Protein AF-A0A656YXW4-F1 (afdb_monomer_lite)

Foldseek 3Di:
DPPPDDDDFVNQQVVCVPVDDPVPRDPTDDDDPDFDADPVRHRDVVVVCVVVCVVPPDDDD

Secondary structure (DSSP, 8-state):
-----PPPHHHHHHHTBTTB-TTTS-S-----SS--B-TTSSB-HHHHHHHHHTT-S----

Organism: NCBI:txid1698269

Radius of gyration: 15.21 Å; chains: 1; bounding box: 34×28×38 Å

pLDDT: mean 88.82, std 11.05, range [46.06, 96.56]

Sequence (61 aa):
MVPEKKVSEEEIIDYCRGKLADYERPKSVDFVDDLPKTTYGKIDKKTLREPYWKGEEREIH

Structure (mmCIF, N/CA/C/O backbone):
data_AF-A0A656YXW4-F1
#
_entry.id   AF-A0A656YXW4-F1
#
loop_
_atom_site.group_PDB
_atom_site.id
_atom_site.type_symbol
_atom_site.label_atom_id
_atom_site.label_alt_id
_atom_site.label_comp_id
_atom_site.label_asym_id
_atom_site.label_entity_id
_atom_site.label_seq_id
_atom_site.pdbx_PDB_ins_code
_atom_site.Cartn_x
_atom_site.Cartn_y
_atom_site.Cartn_z
_atom_site.occupancy
_atom_site.B_iso_or_equiv
_atom_site.auth_seq_id
_atom_site.auth_comp_id
_atom_site.auth_asym_id
_atom_site.auth_atom_id
_atom_site.pdbx_PDB_model_num
ATOM 1 N N . MET A 1 1 ? -13.693 8.430 25.268 1.00 46.06 1 MET A N 1
ATOM 2 C CA . MET A 1 1 ? -12.598 7.511 24.901 1.00 46.06 1 MET A CA 1
ATOM 3 C C . MET A 1 1 ? -13.040 6.803 23.634 1.00 46.06 1 MET A C 1
ATOM 5 O O . MET A 1 1 ? -14.023 6.077 23.688 1.00 46.06 1 MET A O 1
ATOM 9 N N . VAL A 1 2 ? -12.446 7.133 22.487 1.00 54.66 2 VAL A N 1
ATOM 10 C CA . VAL A 1 2 ? -12.750 6.433 21.229 1.00 54.66 2 VAL A CA 1
ATOM 11 C C . VAL A 1 2 ? -11.979 5.113 21.283 1.00 54.66 2 VAL A C 1
ATOM 13 O O . VAL A 1 2 ? -10.781 5.168 21.552 1.00 54.66 2 VAL A O 1
ATOM 16 N N . PRO A 1 3 ? -12.619 3.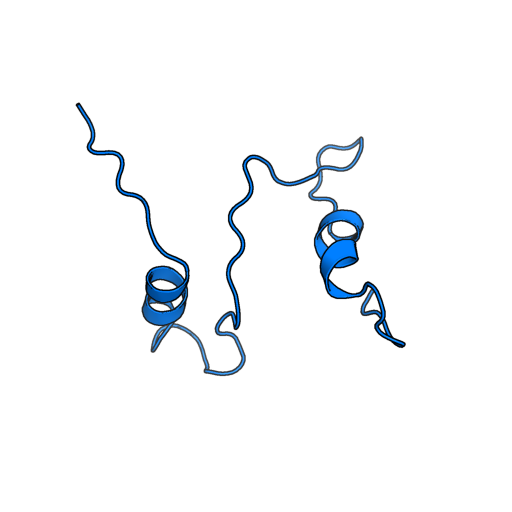943 21.126 1.00 54.66 3 PRO A N 1
ATOM 17 C CA . PRO A 1 3 ? -11.882 2.687 21.087 1.00 54.66 3 PRO A CA 1
ATOM 18 C C . PRO A 1 3 ? -10.927 2.710 19.888 1.00 54.66 3 PRO A C 1
ATOM 20 O O . PRO A 1 3 ? -11.355 2.993 18.767 1.00 54.66 3 PRO A O 1
ATOM 23 N N . GLU A 1 4 ? -9.642 2.433 20.119 1.0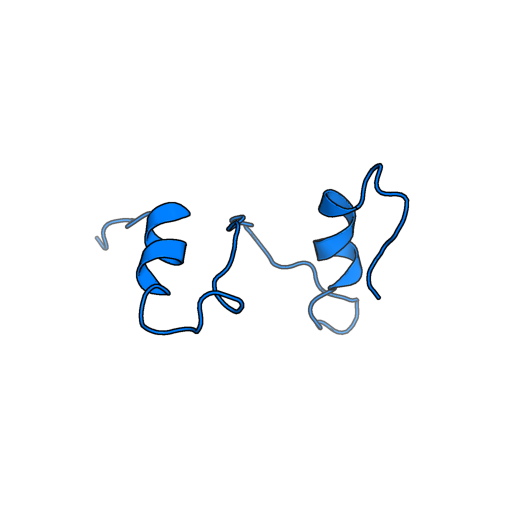0 65.06 4 GLU A N 1
ATOM 24 C CA . GLU A 1 4 ? -8.658 2.201 19.057 1.00 65.06 4 GLU A CA 1
ATOM 25 C C . GLU A 1 4 ? -9.052 0.934 18.295 1.00 65.06 4 GLU A C 1
ATOM 27 O O . GLU A 1 4 ? -8.648 -0.182 18.623 1.00 65.06 4 GLU A O 1
ATOM 32 N N . LYS A 1 5 ? -9.910 1.096 17.289 1.00 70.94 5 LYS A N 1
ATOM 33 C CA . LYS A 1 5 ? -10.283 0.010 16.395 1.00 70.94 5 LYS A CA 1
ATOM 34 C C . LYS A 1 5 ? -9.142 -0.186 15.401 1.00 70.94 5 LYS A C 1
ATOM 36 O O . LYS A 1 5 ? -9.025 0.559 14.433 1.00 70.94 5 LYS A O 1
ATOM 41 N N . LYS A 1 6 ? -8.287 -1.171 15.671 1.00 84.12 6 LYS A N 1
ATOM 42 C CA . LYS A 1 6 ? -7.300 -1.658 14.702 1.00 84.12 6 LYS A CA 1
ATOM 43 C C . LYS A 1 6 ? -8.024 -2.541 13.689 1.00 84.12 6 LYS A C 1
ATOM 45 O O . LYS A 1 6 ? -8.835 -3.372 14.089 1.00 84.12 6 LYS A O 1
ATOM 50 N N . VAL A 1 7 ? -7.766 -2.307 12.408 1.00 91.75 7 VAL A N 1
ATOM 51 C CA . VAL A 1 7 ? -8.298 -3.093 11.2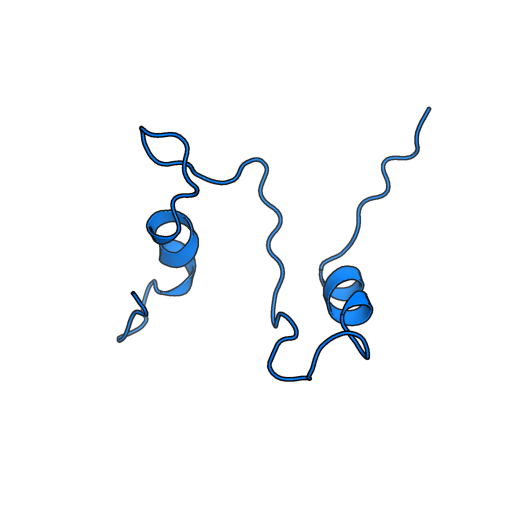89 1.00 91.75 7 VAL A CA 1
ATOM 52 C C . VAL A 1 7 ? -7.196 -4.013 10.774 1.00 91.75 7 VAL A C 1
ATOM 54 O O . VAL A 1 7 ? -6.032 -3.609 10.756 1.00 91.75 7 VAL A O 1
ATOM 57 N N . SER A 1 8 ? -7.539 -5.241 10.396 1.00 94.75 8 SER A N 1
ATOM 58 C CA . SER A 1 8 ? -6.592 -6.178 9.791 1.00 94.75 8 SER A CA 1
ATOM 59 C C . SER A 1 8 ? -6.484 -5.999 8.272 1.00 94.75 8 SER A C 1
ATOM 61 O O . SER A 1 8 ? -7.333 -5.385 7.623 1.00 94.75 8 SER A O 1
ATOM 63 N N . GLU A 1 9 ? -5.430 -6.567 7.688 1.00 95.44 9 GLU A N 1
ATOM 64 C CA . GLU A 1 9 ? -5.274 -6.692 6.235 1.00 95.44 9 GLU A CA 1
ATOM 65 C C . GLU A 1 9 ? -6.457 -7.444 5.600 1.00 95.44 9 GLU A C 1
ATOM 67 O O . GLU A 1 9 ? -7.046 -6.971 4.626 1.00 95.44 9 GLU A O 1
ATOM 72 N N . GLU A 1 10 ? -6.849 -8.577 6.189 1.00 95.56 10 GLU A N 1
ATOM 73 C CA . GLU A 1 10 ? -7.958 -9.410 5.708 1.00 95.56 10 GLU A CA 1
ATOM 74 C C . GLU A 1 10 ? -9.279 -8.638 5.697 1.00 95.56 10 GLU A C 1
ATOM 76 O O . GLU A 1 10 ? -10.017 -8.703 4.717 1.00 95.56 10 GLU A O 1
ATOM 81 N N . GLU A 1 11 ? -9.552 -7.846 6.739 1.00 95.50 11 GLU A N 1
ATOM 82 C CA . GLU A 1 11 ? -10.756 -7.015 6.816 1.00 95.50 11 GLU A CA 1
ATOM 83 C C . GLU A 1 11 ? -10.815 -5.980 5.682 1.00 95.50 11 GLU A C 1
ATOM 85 O O . GLU A 1 11 ? -11.890 -5.729 5.133 1.00 95.50 11 GLU A O 1
ATOM 90 N N . ILE A 1 12 ? -9.676 -5.392 5.296 1.00 94.94 12 ILE A N 1
ATOM 91 C CA . ILE A 1 12 ? -9.609 -4.433 4.182 1.00 94.94 12 ILE A CA 1
ATOM 92 C C . ILE A 1 12 ? -9.828 -5.144 2.842 1.00 94.94 12 ILE A C 1
ATOM 94 O O . ILE A 1 12 ? -10.604 -4.668 2.009 1.00 94.94 12 ILE A O 1
ATOM 98 N N . ILE A 1 13 ? -9.178 -6.290 2.631 1.00 95.50 13 ILE A N 1
ATOM 99 C CA . ILE A 1 13 ? -9.318 -7.073 1.397 1.00 95.50 13 ILE A CA 1
ATOM 100 C C . ILE A 1 13 ? -10.763 -7.571 1.240 1.00 95.50 13 ILE A C 1
ATOM 102 O O . ILE A 1 13 ? -11.348 -7.453 0.158 1.00 95.50 13 ILE A O 1
ATOM 106 N N . ASP A 1 14 ? -11.372 -8.072 2.315 1.00 95.38 14 ASP A N 1
ATOM 107 C CA . ASP A 1 14 ? -12.757 -8.541 2.313 1.00 95.38 14 ASP A CA 1
ATOM 108 C C . ASP A 1 14 ? -13.760 -7.403 2.160 1.00 95.38 14 ASP A C 1
ATOM 110 O O . ASP A 1 14 ? -14.766 -7.569 1.469 1.00 95.38 14 ASP A O 1
ATOM 114 N N . TYR A 1 15 ? -13.469 -6.218 2.697 1.00 95.12 15 TYR A N 1
ATOM 115 C CA . TYR A 1 15 ? -14.285 -5.033 2.447 1.00 95.12 15 TYR A CA 1
ATOM 116 C C . TYR A 1 15 ? -14.358 -4.674 0.952 1.00 95.12 15 TYR A C 1
ATOM 118 O O . TYR A 1 15 ? -15.401 -4.224 0.468 1.00 95.12 15 TYR A O 1
ATOM 126 N N . CYS A 1 16 ? -13.280 -4.905 0.196 1.00 96.25 16 CYS A N 1
ATOM 127 C CA . CYS A 1 16 ? -13.2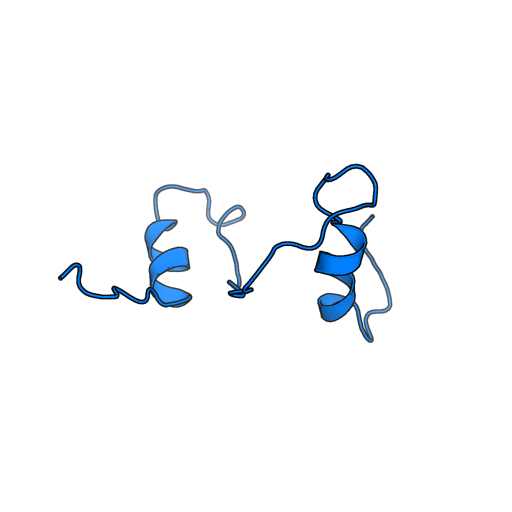51 -4.710 -1.255 1.00 96.25 16 CYS A CA 1
ATOM 128 C C . CYS A 1 16 ? -14.036 -5.784 -2.034 1.00 96.25 16 CYS A C 1
ATOM 130 O O . CYS A 1 16 ? -14.365 -5.568 -3.206 1.00 96.25 16 CYS A O 1
ATOM 132 N N . ARG A 1 17 ? -14.367 -6.927 -1.418 1.00 93.12 17 ARG A N 1
ATOM 133 C CA . ARG A 1 17 ? -15.101 -8.022 -2.068 1.00 93.12 17 ARG A CA 1
ATOM 134 C C . ARG A 1 17 ? -16.507 -7.564 -2.464 1.00 93.12 17 ARG A C 1
ATOM 136 O O . ARG A 1 17 ? -17.267 -7.043 -1.654 1.00 93.12 17 ARG A O 1
ATOM 143 N N . GLY A 1 18 ? -16.853 -7.734 -3.740 1.00 92.44 18 GLY A N 1
ATOM 144 C CA . GLY A 1 18 ? -18.139 -7.289 -4.293 1.00 92.44 18 GLY A CA 1
ATOM 145 C C . GLY A 1 18 ? -18.271 -5.772 -4.494 1.00 92.44 18 GLY A C 1
ATOM 146 O O . GLY A 1 18 ? -19.305 -5.327 -4.985 1.00 92.44 18 GLY A O 1
ATOM 147 N N . LYS A 1 19 ? -17.247 -4.976 -4.143 1.00 96.12 19 LYS A N 1
ATOM 148 C CA . LYS A 1 19 ? -17.160 -3.535 -4.457 1.00 96.12 19 LYS A CA 1
ATOM 149 C C . LYS A 1 19 ? -16.233 -3.244 -5.631 1.00 96.12 19 LYS A C 1
ATOM 151 O O . LYS A 1 19 ? -16.459 -2.278 -6.350 1.00 96.12 19 LYS A O 1
ATOM 156 N N . LEU A 1 20 ? -15.196 -4.059 -5.784 1.00 95.94 20 LEU A N 1
ATOM 157 C CA . LEU A 1 20 ? -14.217 -3.991 -6.862 1.00 95.94 20 LEU A CA 1
ATOM 158 C C . LEU A 1 20 ? -14.274 -5.273 -7.691 1.00 95.94 20 LEU A C 1
ATOM 160 O O . LEU A 1 20 ? -14.666 -6.328 -7.177 1.00 95.94 20 LEU A O 1
ATOM 164 N N . ALA A 1 21 ? -13.855 -5.194 -8.955 1.00 95.81 21 ALA A N 1
ATOM 165 C CA . ALA A 1 21 ? -13.600 -6.399 -9.730 1.00 95.81 21 ALA A CA 1
ATOM 166 C C . ALA A 1 21 ? -12.446 -7.197 -9.096 1.00 95.81 21 ALA A C 1
ATOM 168 O O . ALA A 1 21 ? -11.558 -6.630 -8.456 1.00 95.81 21 ALA A O 1
ATOM 169 N N . ASP A 1 22 ? -12.423 -8.518 -9.292 1.00 92.50 22 ASP A N 1
ATOM 170 C CA . ASP A 1 22 ? -11.429 -9.386 -8.643 1.00 92.50 22 ASP A CA 1
ATOM 171 C C . ASP A 1 22 ? -9.975 -9.004 -8.968 1.00 92.50 22 ASP A C 1
ATOM 173 O O . ASP A 1 22 ? -9.095 -9.202 -8.134 1.00 92.50 22 ASP A O 1
ATOM 177 N N . TYR A 1 23 ? -9.719 -8.427 -10.147 1.00 93.31 23 TYR A N 1
ATOM 178 C CA . TYR A 1 23 ? -8.383 -7.980 -10.554 1.00 93.31 23 TYR A CA 1
ATOM 179 C C . TYR A 1 23 ? -7.971 -6.621 -9.960 1.00 93.31 23 TYR A C 1
ATOM 181 O O . TYR A 1 23 ? -6.788 -6.290 -9.983 1.00 93.31 23 TYR A O 1
ATOM 189 N N . GLU A 1 24 ? -8.919 -5.835 -9.445 1.00 94.44 24 GLU A N 1
ATOM 190 C CA . GLU A 1 24 ? -8.668 -4.535 -8.803 1.00 94.44 24 GLU A CA 1
ATOM 191 C C . GLU A 1 24 ? -8.521 -4.662 -7.286 1.00 94.44 24 GLU A C 1
ATOM 193 O O . GLU A 1 24 ? -8.024 -3.749 -6.626 1.00 94.44 24 GLU A O 1
ATOM 198 N N . ARG A 1 25 ? -8.965 -5.789 -6.715 1.00 95.56 25 ARG A N 1
ATOM 199 C CA . ARG A 1 25 ? -8.841 -6.052 -5.284 1.00 95.56 25 ARG A CA 1
ATOM 200 C C . ARG A 1 25 ? -7.355 -6.152 -4.899 1.00 95.56 25 ARG A C 1
ATOM 202 O O . ARG A 1 25 ? -6.608 -6.877 -5.564 1.00 95.56 25 ARG A O 1
ATOM 209 N N . PRO A 1 26 ? -6.917 -5.478 -3.817 1.00 95.50 26 PRO A N 1
ATOM 210 C CA . PRO A 1 26 ? -5.555 -5.631 -3.324 1.00 95.50 26 PRO A CA 1
ATOM 211 C C . PRO A 1 26 ? -5.274 -7.089 -2.949 1.00 95.50 26 PRO A C 1
ATOM 213 O O . PRO A 1 26 ? -6.143 -7.795 -2.434 1.00 95.50 26 PRO A O 1
ATOM 216 N N . LYS A 1 27 ? -4.047 -7.538 -3.224 1.00 93.44 27 LYS A N 1
ATOM 217 C CA . LYS A 1 27 ? -3.562 -8.869 -2.829 1.00 93.44 27 LYS A CA 1
ATOM 218 C C . LYS A 1 27 ? -2.893 -8.866 -1.459 1.00 93.44 27 LYS A C 1
ATOM 220 O O . LYS A 1 27 ? -2.847 -9.913 -0.828 1.00 93.44 27 LYS A O 1
ATOM 225 N N . SER A 1 28 ? -2.388 -7.711 -1.044 1.00 94.69 28 SER A N 1
ATOM 226 C CA . SER A 1 28 ? -1.822 -7.475 0.275 1.00 94.69 28 SER A CA 1
ATOM 227 C C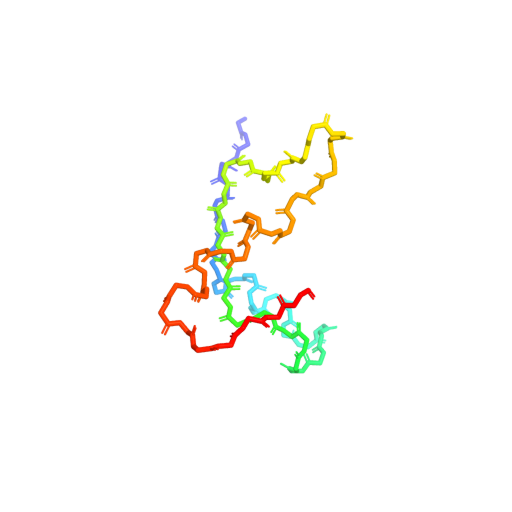 . SER A 1 28 ? -2.081 -6.036 0.717 1.00 94.69 28 SER A C 1
ATOM 229 O O . SER A 1 28 ? -2.360 -5.167 -0.121 1.00 94.69 28 SER A O 1
ATOM 231 N N . VAL A 1 29 ? -2.000 -5.788 2.023 1.00 95.06 29 VAL A N 1
ATOM 232 C CA . VAL A 1 29 ? -2.108 -4.454 2.624 1.00 95.06 29 VAL A CA 1
ATOM 233 C C . VAL A 1 29 ? -1.042 -4.275 3.696 1.00 95.06 29 VAL A C 1
ATOM 235 O O . VAL A 1 29 ? -1.099 -4.894 4.753 1.00 95.06 29 VAL A O 1
ATOM 238 N N . ASP A 1 30 ? -0.120 -3.350 3.448 1.00 93.94 30 ASP A N 1
ATOM 239 C CA . ASP A 1 30 ? 0.887 -2.938 4.418 1.00 93.94 30 ASP A CA 1
ATOM 240 C C . ASP A 1 30 ? 0.460 -1.648 5.125 1.00 93.94 30 ASP A C 1
ATOM 242 O O . ASP A 1 30 ? 0.063 -0.663 4.494 1.00 93.94 30 ASP A O 1
ATOM 246 N N . PHE A 1 31 ? 0.561 -1.645 6.453 1.00 93.31 31 PHE A N 1
ATOM 247 C CA . PHE A 1 31 ? 0.304 -0.470 7.279 1.00 93.31 31 PHE A CA 1
ATOM 248 C C . PHE A 1 31 ? 1.621 0.243 7.573 1.00 93.31 31 PHE A C 1
ATOM 250 O O . PHE A 1 31 ? 2.561 -0.359 8.089 1.00 93.31 31 PHE A O 1
ATOM 257 N N . VAL A 1 32 ? 1.675 1.537 7.266 1.00 91.38 32 VAL A N 1
ATOM 258 C CA . VAL A 1 32 ? 2.843 2.395 7.499 1.00 91.38 32 VAL A CA 1
ATOM 259 C C . VAL A 1 32 ? 2.443 3.605 8.332 1.00 91.38 32 VAL A C 1
ATOM 261 O O . VAL A 1 32 ? 1.324 4.103 8.202 1.00 91.38 32 VAL A O 1
ATOM 264 N N . ASP A 1 33 ? 3.360 4.091 9.168 1.00 90.81 33 ASP A N 1
ATOM 265 C CA . ASP A 1 33 ? 3.113 5.262 10.018 1.00 90.81 33 ASP A CA 1
ATOM 266 C C . ASP A 1 33 ? 2.988 6.561 9.202 1.00 90.81 33 ASP A C 1
ATOM 268 O O . ASP A 1 33 ? 2.205 7.444 9.550 1.00 90.81 33 ASP A O 1
ATOM 272 N N . ASP A 1 34 ? 3.734 6.676 8.098 1.00 93.00 34 ASP A N 1
ATOM 273 C CA . ASP A 1 34 ? 3.629 7.784 7.145 1.00 93.00 34 ASP A CA 1
ATOM 274 C C . ASP A 1 34 ? 3.938 7.312 5.719 1.00 93.00 34 ASP A C 1
ATOM 276 O O . ASP A 1 34 ? 4.727 6.391 5.491 1.00 93.00 34 ASP A O 1
ATOM 280 N N . LEU A 1 35 ? 3.311 7.967 4.742 1.00 94.50 35 LEU A N 1
ATOM 281 C CA . LEU A 1 35 ? 3.607 7.739 3.332 1.00 94.50 35 LEU A CA 1
ATOM 282 C C . LEU A 1 35 ? 4.830 8.572 2.934 1.00 94.50 35 LEU A C 1
ATOM 284 O O . LEU A 1 35 ? 4.772 9.798 3.063 1.00 94.50 35 LEU A O 1
ATOM 288 N N . PRO A 1 36 ? 5.890 7.962 2.367 1.00 94.25 36 PRO A N 1
ATOM 289 C CA . PRO A 1 36 ? 7.072 8.698 1.960 1.00 94.25 36 PRO A CA 1
ATOM 290 C C . PRO A 1 36 ? 6.688 9.735 0.908 1.00 94.25 36 PRO A C 1
ATOM 292 O O . PRO A 1 36 ? 5.887 9.486 -0.002 1.00 94.25 36 PRO A O 1
ATOM 295 N N . LYS A 1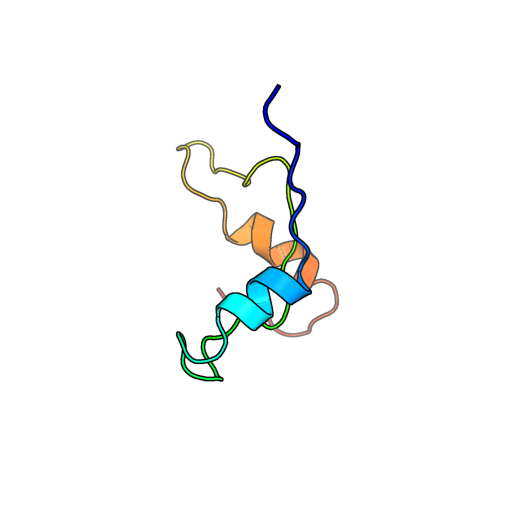 37 ? 7.264 10.925 1.045 1.00 96.56 37 LYS A N 1
ATOM 296 C CA . LYS A 1 37 ? 7.011 12.061 0.165 1.00 96.56 37 LYS A CA 1
ATOM 297 C C . LYS A 1 37 ? 8.314 12.549 -0.444 1.00 96.56 37 LYS A C 1
ATOM 299 O O . LYS A 1 37 ? 9.356 12.580 0.199 1.00 96.56 37 LYS A O 1
ATOM 304 N N . THR A 1 38 ? 8.219 12.990 -1.687 1.00 95.25 38 THR A N 1
ATOM 305 C CA . THR A 1 38 ? 9.260 13.755 -2.376 1.00 95.25 38 THR A CA 1
ATOM 306 C C . THR A 1 38 ? 9.505 15.097 -1.678 1.00 95.25 38 THR A C 1
ATOM 308 O O . THR A 1 38 ? 8.674 15.567 -0.900 1.00 95.25 38 THR A O 1
ATOM 311 N N . THR A 1 39 ? 10.595 15.783 -2.026 1.00 94.81 39 THR A N 1
ATOM 312 C CA . THR A 1 39 ? 10.902 17.146 -1.542 1.00 94.81 39 THR A CA 1
ATOM 313 C C . THR A 1 39 ? 9.798 18.169 -1.833 1.00 94.81 39 THR A C 1
ATOM 315 O O . THR A 1 39 ? 9.689 19.174 -1.139 1.00 94.81 39 THR A O 1
ATOM 318 N N . TYR A 1 40 ? 8.944 17.899 -2.825 1.00 95.38 40 TYR A N 1
ATOM 319 C CA . TYR A 1 40 ? 7.778 18.711 -3.182 1.00 95.38 40 TYR A CA 1
ATOM 320 C C . TYR A 1 40 ? 6.470 18.241 -2.517 1.00 95.38 40 TYR A C 1
ATOM 322 O O . TYR A 1 40 ? 5.394 18.713 -2.876 1.00 95.38 40 TYR A O 1
ATOM 330 N N . GLY A 1 41 ? 6.527 17.277 -1.591 1.00 93.94 41 GLY A N 1
ATOM 331 C CA . GLY A 1 41 ? 5.381 16.804 -0.807 1.00 93.94 41 GLY A CA 1
ATOM 332 C C . GLY A 1 41 ? 4.471 15.783 -1.502 1.00 93.94 41 GLY A C 1
ATOM 333 O O . GLY A 1 41 ? 3.506 15.320 -0.898 1.00 93.94 41 GLY A O 1
ATOM 334 N N . LYS A 1 42 ? 4.756 15.398 -2.754 1.00 95.81 42 LYS A N 1
ATOM 335 C CA . LYS A 1 42 ? 4.020 14.324 -3.452 1.00 95.81 42 LYS A CA 1
ATOM 336 C C . LYS A 1 42 ? 4.434 12.956 -2.925 1.00 95.81 42 LYS A C 1
ATOM 338 O O . LYS A 1 42 ? 5.611 12.791 -2.623 1.00 95.81 42 LYS A O 1
ATOM 343 N N . ILE A 1 43 ? 3.517 11.984 -2.913 1.00 95.31 43 ILE A N 1
ATOM 344 C CA . ILE A 1 43 ? 3.826 10.584 -2.571 1.00 95.31 43 ILE A CA 1
ATOM 345 C C . ILE A 1 43 ? 4.960 10.072 -3.463 1.00 95.31 43 ILE A C 1
ATOM 347 O O . ILE A 1 43 ? 4.858 10.109 -4.693 1.00 95.31 43 ILE A O 1
ATOM 351 N N . ASP A 1 44 ? 6.019 9.578 -2.834 1.00 95.31 44 ASP A N 1
ATOM 352 C CA . ASP A 1 44 ? 7.142 8.956 -3.513 1.00 95.31 44 ASP A CA 1
ATOM 353 C C . ASP A 1 44 ? 6.844 7.477 -3.788 1.00 95.31 44 ASP A C 1
ATOM 355 O O . ASP A 1 44 ? 7.131 6.579 -2.996 1.00 95.31 44 ASP A O 1
ATOM 359 N N . LYS A 1 45 ? 6.234 7.229 -4.951 1.00 92.81 45 LYS A N 1
ATOM 360 C CA . LYS A 1 45 ? 5.896 5.875 -5.405 1.00 92.81 45 LYS A CA 1
ATOM 361 C C . LYS A 1 45 ? 7.123 4.999 -5.642 1.00 92.81 45 LYS A C 1
ATOM 363 O O . LYS A 1 45 ? 6.976 3.783 -5.589 1.00 92.81 45 LYS A O 1
ATOM 368 N N . LYS A 1 46 ? 8.292 5.584 -5.932 1.00 91.19 46 LYS A N 1
ATOM 369 C CA . LYS A 1 46 ? 9.512 4.808 -6.161 1.00 91.19 46 LYS A CA 1
ATOM 370 C C . LYS A 1 46 ? 9.925 4.154 -4.849 1.00 91.19 46 LYS A C 1
ATOM 372 O O . LYS A 1 46 ? 9.939 2.931 -4.771 1.00 91.19 46 LYS A O 1
ATOM 377 N N . THR A 1 47 ? 10.110 4.967 -3.812 1.00 91.50 47 THR A N 1
ATOM 378 C CA . THR A 1 47 ? 10.459 4.497 -2.465 1.00 91.50 47 THR A CA 1
ATOM 379 C C . THR A 1 47 ? 9.421 3.515 -1.911 1.00 91.50 47 THR A C 1
ATOM 381 O O . THR A 1 47 ? 9.781 2.512 -1.304 1.00 91.50 47 THR A O 1
ATOM 384 N N . LEU A 1 48 ? 8.124 3.740 -2.170 1.00 91.81 48 LEU A N 1
ATOM 385 C CA . LEU A 1 48 ? 7.073 2.790 -1.776 1.00 91.81 48 LEU A CA 1
ATOM 386 C C . LEU A 1 48 ? 7.187 1.415 -2.449 1.00 91.81 48 LEU A C 1
ATOM 388 O O . LEU A 1 48 ? 6.783 0.424 -1.852 1.00 91.81 48 LEU A O 1
ATOM 392 N N . ARG A 1 49 ? 7.676 1.340 -3.692 1.00 91.62 49 ARG A N 1
ATOM 393 C CA . ARG A 1 49 ? 7.733 0.088 -4.468 1.00 91.62 49 ARG A CA 1
ATOM 394 C C . ARG A 1 49 ? 9.035 -0.683 -4.278 1.00 91.62 49 ARG A C 1
ATOM 396 O O . ARG A 1 49 ? 9.018 -1.904 -4.398 1.00 91.62 49 ARG A O 1
ATOM 403 N N . GLU A 1 50 ? 10.132 0.006 -3.963 1.00 90.88 50 GLU A N 1
ATOM 404 C CA . GLU A 1 50 ? 11.466 -0.588 -3.789 1.00 90.88 50 GLU A CA 1
ATOM 405 C C . GLU A 1 50 ? 11.492 -1.857 -2.914 1.00 90.88 50 GLU A C 1
ATOM 407 O O . GLU A 1 50 ? 12.167 -2.809 -3.303 1.00 90.88 50 GLU A O 1
ATOM 412 N N . PRO A 1 51 ? 10.778 -1.948 -1.770 1.00 90.12 51 PRO A N 1
ATOM 413 C CA . PRO A 1 51 ? 10.801 -3.153 -0.942 1.00 90.12 51 PRO A CA 1
ATOM 414 C C . PRO A 1 51 ? 10.296 -4.405 -1.658 1.00 90.12 51 PRO A C 1
ATOM 416 O O . PRO A 1 51 ? 10.801 -5.491 -1.385 1.00 90.12 51 PRO A O 1
ATOM 419 N N . TYR A 1 52 ? 9.331 -4.260 -2.567 1.00 89.25 52 TYR A N 1
ATOM 420 C CA . TYR A 1 52 ? 8.684 -5.395 -3.213 1.00 89.25 52 TYR A CA 1
ATOM 421 C C . TYR A 1 52 ? 9.505 -5.944 -4.377 1.00 89.25 52 TYR A C 1
ATOM 423 O O . TYR A 1 52 ? 9.392 -7.127 -4.674 1.00 89.25 52 TYR A O 1
ATOM 431 N N . TRP A 1 53 ? 10.327 -5.119 -5.038 1.00 88.12 53 TRP A N 1
ATOM 432 C CA . TRP A 1 53 ? 11.115 -5.542 -6.206 1.00 88.12 53 TRP A CA 1
ATOM 433 C C . TRP A 1 53 ? 12.544 -5.983 -5.853 1.00 88.12 53 TRP A C 1
ATOM 435 O O . TRP A 1 53 ? 13.337 -6.317 -6.734 1.00 88.12 53 TRP A O 1
ATOM 445 N N . LYS A 1 54 ? 12.907 -6.025 -4.565 1.00 84.44 54 LYS A N 1
ATOM 446 C CA . LYS A 1 54 ? 14.207 -6.557 -4.137 1.00 84.44 54 LYS A CA 1
ATOM 447 C C . LYS A 1 54 ? 14.338 -8.031 -4.522 1.00 84.44 54 LYS A C 1
ATOM 449 O O . LYS A 1 54 ? 13.704 -8.889 -3.921 1.00 84.44 54 LYS A O 1
ATOM 454 N N . GLY A 1 55 ? 15.234 -8.312 -5.465 1.00 82.25 55 GLY A N 1
ATOM 455 C CA . GLY A 1 55 ? 15.484 -9.667 -5.966 1.00 82.25 55 GLY A CA 1
ATOM 456 C C . GLY A 1 55 ? 14.640 -10.053 -7.181 1.00 82.25 55 GLY A C 1
ATOM 457 O O . GLY A 1 55 ? 14.820 -11.153 -7.694 1.00 82.25 55 GLY A O 1
ATOM 458 N N . GLU A 1 56 ? 13.785 -9.157 -7.676 1.00 85.69 56 GLU A N 1
ATOM 459 C CA . GLU A 1 56 ? 13.031 -9.357 -8.912 1.00 85.69 56 GLU A CA 1
ATOM 460 C C . GLU A 1 56 ? 13.858 -8.902 -10.126 1.00 85.69 56 GLU A C 1
ATOM 462 O O . GLU A 1 56 ? 14.517 -7.863 -10.103 1.00 85.69 56 GLU A O 1
ATOM 467 N N . GLU A 1 57 ? 13.813 -9.657 -11.228 1.00 78.94 57 GLU A N 1
ATOM 468 C CA . GLU A 1 57 ? 14.538 -9.306 -12.462 1.00 78.94 57 GLU A CA 1
ATOM 469 C C . GLU A 1 57 ? 13.891 -8.139 -13.230 1.00 78.94 57 GLU A C 1
ATOM 471 O O . GLU A 1 57 ? 14.489 -7.595 -14.164 1.00 78.94 57 GLU A O 1
ATOM 476 N N . ARG A 1 58 ? 12.646 -7.771 -12.891 1.00 79.56 58 ARG A N 1
ATOM 477 C CA . ARG A 1 58 ? 11.870 -6.740 -13.591 1.00 79.56 58 ARG A CA 1
ATOM 478 C C . ARG A 1 58 ? 11.091 -5.860 -12.627 1.00 79.56 58 ARG A C 1
ATOM 480 O O . ARG A 1 58 ? 10.325 -6.346 -11.805 1.00 79.56 58 ARG A O 1
ATOM 487 N N . GLU A 1 59 ? 11.210 -4.556 -12.840 1.00 80.31 59 GLU A N 1
ATOM 488 C CA . GLU A 1 59 ? 10.485 -3.526 -12.104 1.00 80.31 59 GLU A CA 1
ATOM 489 C C . GLU A 1 59 ? 9.431 -2.849 -12.991 1.00 80.31 59 GLU A C 1
ATOM 491 O O . GLU A 1 59 ? 9.639 -2.659 -14.192 1.00 80.31 59 GLU A O 1
ATOM 496 N N . ILE A 1 60 ? 8.307 -2.435 -12.399 1.00 76.94 60 ILE A N 1
ATOM 497 C CA . ILE A 1 60 ? 7.340 -1.534 -13.051 1.00 76.94 60 ILE A CA 1
ATOM 498 C C . ILE A 1 60 ? 7.665 -0.069 -12.715 1.00 76.94 60 ILE A C 1
ATOM 500 O O . ILE A 1 60 ? 7.891 0.260 -11.546 1.00 76.94 60 ILE A O 1
ATOM 504 N N . HIS A 1 61 ? 7.664 0.807 -13.726 1.00 65.44 61 HIS A N 1
ATOM 505 C CA . HIS A 1 61 ? 7.900 2.250 -13.569 1.00 65.44 61 HIS A CA 1
ATOM 506 C C . HIS A 1 61 ? 6.624 3.005 -13.163 1.00 65.44 61 HIS A C 1
ATOM 508 O O . HIS A 1 61 ? 5.534 2.700 -13.694 1.00 65.44 61 HIS A O 1
#

InterPro domains:
  IPR025110 AMP-binding enzyme, C-terminal domain [PF13193] (2-42)
  IPR045851 AMP-binding enzyme domain superfamily [G3DSA:3.30.300.30] (1-60)